Protein AF-A0A7S2X646-F1 (afdb_monomer_lite)

pLDDT: mean 95.23, std 5.06, range [64.62, 98.75]

Foldseek 3Di:
DVVVVVQLVVLVVQLVVLVVVCVVVVQDLVSLLSNLVSLCSNPPVCQQPQDPPVRHGDPSLVVSLVSLVVNCVNPVPDPSSLVSNCVSQVPPPCNVVSVSD

Organism: NCBI:txid641309

Radius of gyration: 13.78 Å; chains: 1; bounding box: 36×35×33 Å

Sequence (101 aa):
EESAKQKMKLNQSYADAMRDTYKKHPENSDVGFWFAEALMNLRPWRLWEPDPETKKVSEDTNLIVRVLEEHLKLCPTHPGLCHMYIHAMELSPSPSKALAV

Structure (mmCIF, N/CA/C/O backbone):
data_AF-A0A7S2X646-F1
#
_entry.id   AF-A0A7S2X646-F1
#
loop_
_atom_site.group_PDB
_atom_site.id
_atom_site.type_symbol
_atom_site.label_atom_id
_atom_site.label_alt_id
_atom_site.label_comp_id
_atom_site.label_asym_id
_atom_site.label_entity_id
_atom_site.label_seq_id
_atom_site.pdbx_PDB_ins_code
_atom_site.Cartn_x
_atom_site.Cartn_y
_atom_site.Cartn_z
_atom_site.occupancy
_atom_site.B_iso_or_equiv
_atom_site.auth_seq_id
_atom_site.auth_comp_id
_atom_site.auth_asym_id
_atom_site.auth_atom_id
_atom_site.pdbx_PDB_model_num
ATOM 1 N N . GLU A 1 1 ? 6.009 15.514 -21.061 1.00 64.62 1 GLU A N 1
ATOM 2 C CA . GLU A 1 1 ? 7.002 15.357 -19.971 1.00 64.62 1 GLU A CA 1
ATOM 3 C C . GLU A 1 1 ? 6.624 16.121 -18.699 1.00 64.62 1 GLU A C 1
ATOM 5 O O . GLU A 1 1 ? 6.558 15.519 -17.635 1.00 64.62 1 GLU A O 1
ATOM 10 N N . GLU A 1 2 ? 6.300 17.413 -18.798 1.00 75.56 2 GLU A N 1
ATOM 11 C CA . GLU A 1 2 ? 5.927 18.269 -17.655 1.00 75.56 2 GLU A CA 1
ATOM 12 C C . GLU A 1 2 ? 4.655 17.809 -16.915 1.00 75.56 2 GLU A C 1
ATOM 14 O O . GLU A 1 2 ? 4.650 17.705 -15.690 1.00 75.56 2 GLU A O 1
ATOM 19 N N . SER A 1 3 ? 3.616 17.396 -17.651 1.00 87.19 3 SER A N 1
ATOM 20 C CA . SER A 1 3 ? 2.378 16.843 -17.072 1.00 87.19 3 SER A CA 1
ATOM 21 C C . SER A 1 3 ? 2.609 15.577 -16.226 1.00 87.19 3 SER A C 1
ATOM 23 O O . SER A 1 3 ? 2.000 15.422 -15.169 1.00 87.19 3 SER A O 1
ATOM 25 N N . ALA A 1 4 ? 3.535 14.698 -16.629 1.00 86.56 4 ALA A N 1
ATOM 26 C CA . ALA A 1 4 ? 3.845 13.477 -15.880 1.00 86.56 4 ALA A CA 1
ATOM 27 C C . ALA A 1 4 ? 4.582 13.785 -14.566 1.00 86.56 4 ALA A C 1
ATOM 29 O O . ALA A 1 4 ? 4.259 13.208 -13.528 1.00 86.56 4 ALA A O 1
ATOM 30 N N . LYS A 1 5 ? 5.522 14.742 -14.589 1.00 88.50 5 LYS A N 1
ATOM 31 C CA . LYS A 1 5 ? 6.206 15.233 -13.381 1.00 88.50 5 LYS A CA 1
ATOM 32 C C . LYS A 1 5 ? 5.220 15.895 -12.416 1.00 88.50 5 LYS A C 1
ATOM 34 O O . LYS A 1 5 ? 5.260 15.620 -11.219 1.00 88.50 5 LYS A O 1
ATOM 39 N N . GLN A 1 6 ? 4.291 16.698 -12.937 1.00 94.19 6 GLN A N 1
ATOM 40 C CA . GLN A 1 6 ? 3.234 17.307 -12.132 1.00 94.19 6 GLN A CA 1
ATOM 41 C C . GLN A 1 6 ? 2.317 16.249 -11.502 1.00 94.19 6 GLN A C 1
ATOM 43 O O . GLN A 1 6 ? 2.039 16.321 -10.307 1.00 94.19 6 GLN A O 1
ATOM 48 N N . LYS A 1 7 ? 1.894 15.235 -12.269 1.00 93.62 7 LYS A N 1
ATOM 49 C CA . LYS A 1 7 ? 1.085 14.122 -11.752 1.00 93.62 7 LYS A CA 1
ATOM 50 C C . LYS A 1 7 ? 1.808 13.372 -10.632 1.00 93.62 7 LYS A C 1
ATOM 52 O O . LYS A 1 7 ? 1.210 13.130 -9.593 1.00 93.62 7 LYS A O 1
ATOM 57 N N . MET A 1 8 ? 3.097 13.075 -10.801 1.00 94.25 8 MET A N 1
ATOM 58 C CA . MET A 1 8 ? 3.886 12.415 -9.757 1.00 94.25 8 MET A CA 1
ATOM 59 C C . MET A 1 8 ? 3.956 13.254 -8.473 1.00 94.25 8 MET A C 1
ATOM 61 O O . MET A 1 8 ? 3.780 12.724 -7.381 1.00 94.25 8 MET A O 1
ATOM 65 N N . LYS A 1 9 ? 4.137 14.576 -8.587 1.00 96.38 9 LYS A N 1
ATOM 66 C CA . LYS A 1 9 ? 4.146 15.478 -7.426 1.00 96.38 9 LYS A CA 1
ATOM 67 C C . LYS A 1 9 ? 2.805 15.489 -6.682 1.00 96.38 9 LYS A C 1
ATOM 69 O O . LYS A 1 9 ? 2.786 15.520 -5.451 1.00 96.38 9 LYS A O 1
ATOM 74 N N . LEU A 1 10 ? 1.694 15.462 -7.418 1.00 97.62 10 LEU A N 1
ATOM 75 C CA . LEU A 1 10 ? 0.353 15.365 -6.837 1.00 97.62 10 LEU A CA 1
ATOM 76 C C . LEU A 1 10 ? 0.140 14.014 -6.146 1.00 97.62 10 LEU A C 1
ATOM 78 O O . LEU A 1 10 ? -0.320 13.996 -5.009 1.00 97.62 10 LEU A O 1
ATOM 82 N N . ASN A 1 11 ? 0.545 12.910 -6.779 1.00 97.56 11 ASN A N 1
ATOM 83 C CA . ASN A 1 11 ? 0.465 11.573 -6.187 1.00 97.56 11 ASN A CA 1
ATOM 84 C C . ASN A 1 11 ? 1.298 11.476 -4.901 1.00 97.56 11 ASN A C 1
ATOM 86 O O . ASN A 1 11 ? 0.814 10.946 -3.907 1.00 97.56 11 ASN A O 1
ATOM 90 N N . GLN A 1 12 ? 2.504 12.054 -4.882 1.00 97.81 12 GLN A N 1
ATOM 91 C CA . GLN A 1 12 ? 3.331 12.119 -3.674 1.00 97.81 12 GLN A CA 1
ATOM 92 C C . GLN A 1 12 ? 2.632 12.895 -2.555 1.00 97.81 12 GLN A C 1
ATOM 94 O O . GLN A 1 12 ? 2.526 12.410 -1.434 1.00 97.81 12 GLN A O 1
ATOM 99 N N . SER A 1 13 ? 2.090 14.071 -2.883 1.00 98.38 13 SER A N 1
ATOM 100 C CA . SER A 1 13 ? 1.377 14.914 -1.914 1.00 98.38 13 SER A CA 1
ATOM 101 C C . SER A 1 13 ? 0.142 14.201 -1.348 1.00 98.38 13 SER A C 1
ATOM 103 O O . SER A 1 13 ? -0.155 14.317 -0.161 1.00 98.38 13 SER A O 1
ATOM 105 N N . TYR A 1 14 ? -0.562 13.436 -2.186 1.00 98.56 14 TYR A N 1
ATOM 106 C CA . TYR A 1 14 ? -1.698 12.618 -1.778 1.00 98.56 14 TYR A CA 1
ATOM 107 C C . TYR A 1 14 ? -1.278 11.459 -0.862 1.00 98.56 14 TYR A C 1
ATOM 109 O O . TYR A 1 14 ? -1.862 11.290 0.209 1.00 98.56 14 TYR A O 1
ATOM 117 N N . ALA A 1 15 ? -0.234 10.710 -1.227 1.00 98.38 15 ALA A N 1
ATOM 118 C CA . ALA A 1 15 ? 0.299 9.621 -0.411 1.00 98.38 15 ALA A CA 1
ATOM 119 C C . ALA A 1 15 ? 0.775 10.108 0.966 1.00 98.38 15 ALA A C 1
ATOM 121 O O . ALA A 1 15 ? 0.502 9.462 1.978 1.00 98.38 15 ALA A O 1
ATOM 122 N N . ASP A 1 16 ? 1.425 11.272 1.028 1.00 98.44 16 ASP A N 1
ATOM 123 C CA . ASP A 1 16 ? 1.875 11.868 2.286 1.00 98.44 16 ASP A CA 1
ATOM 124 C C . ASP A 1 16 ? 0.688 12.283 3.174 1.00 98.44 16 ASP A C 1
ATOM 126 O O . ASP A 1 16 ? 0.655 11.943 4.359 1.00 98.44 16 ASP A O 1
ATOM 130 N N . ALA A 1 17 ? -0.338 12.924 2.600 1.00 98.69 17 ALA A N 1
ATOM 131 C CA . ALA A 1 17 ? -1.558 13.281 3.328 1.00 98.69 17 ALA A CA 1
ATOM 132 C C . ALA A 1 17 ? -2.321 12.046 3.842 1.00 98.69 17 ALA A C 1
ATOM 134 O O . ALA A 1 17 ? -2.813 12.029 4.979 1.00 98.69 17 ALA A O 1
ATOM 135 N N . MET A 1 18 ? -2.394 10.984 3.035 1.00 98.62 18 MET A N 1
ATOM 136 C CA . MET A 1 18 ? -3.012 9.727 3.449 1.00 98.62 18 MET A CA 1
ATOM 137 C C . MET A 1 18 ? -2.197 9.003 4.513 1.00 98.62 18 MET A C 1
ATOM 139 O O . MET A 1 18 ? -2.792 8.431 5.423 1.00 98.62 18 MET A O 1
ATOM 143 N N . ARG A 1 19 ? -0.862 9.087 4.482 1.00 98.50 19 ARG A N 1
ATOM 144 C CA . ARG A 1 19 ? -0.001 8.534 5.536 1.00 98.50 19 ARG A CA 1
ATOM 145 C C . ARG A 1 19 ? -0.310 9.164 6.891 1.00 98.50 19 ARG A C 1
ATOM 147 O O . ARG A 1 19 ? -0.393 8.459 7.895 1.00 98.50 19 ARG A O 1
ATOM 154 N N . ASP A 1 20 ? -0.505 10.477 6.937 1.00 98.56 20 ASP A N 1
ATOM 155 C CA . ASP A 1 20 ? -0.843 11.167 8.183 1.00 98.56 20 ASP A CA 1
ATOM 156 C C . ASP A 1 20 ? -2.280 10.900 8.639 1.00 98.56 20 ASP A C 1
ATOM 158 O O . ASP A 1 20 ? -2.538 10.807 9.841 1.00 98.56 20 ASP A O 1
ATOM 162 N N . THR A 1 21 ? -3.208 10.719 7.700 1.00 98.62 21 THR A N 1
ATOM 163 C CA . THR A 1 21 ? -4.584 10.295 8.003 1.00 98.62 21 THR A CA 1
ATOM 164 C C . THR A 1 21 ? -4.612 8.870 8.562 1.00 98.62 21 THR A C 1
ATOM 166 O O . THR A 1 21 ? -5.255 8.625 9.581 1.00 98.62 21 THR A O 1
ATOM 169 N N . TYR A 1 22 ? -3.841 7.954 7.972 1.00 98.56 22 TYR A N 1
ATOM 170 C CA . TYR A 1 22 ? -3.702 6.572 8.427 1.00 98.56 22 TYR A CA 1
ATOM 171 C C . TYR A 1 22 ? -3.170 6.487 9.859 1.00 98.56 22 TYR A C 1
ATOM 173 O O . TYR A 1 22 ? -3.746 5.794 10.691 1.00 98.56 22 TYR A O 1
ATOM 181 N N . LYS A 1 23 ? -2.138 7.273 10.196 1.00 98.38 23 LYS A N 1
ATOM 182 C CA . LYS A 1 23 ? -1.607 7.345 11.571 1.00 98.38 23 LYS A CA 1
ATOM 183 C C . LYS A 1 23 ? -2.653 7.782 12.603 1.00 98.38 23 LYS A C 1
ATOM 185 O O . LYS A 1 23 ? -2.562 7.374 13.756 1.00 98.38 23 LYS A O 1
ATOM 190 N N . LYS A 1 24 ? -3.612 8.630 12.217 1.00 98.56 24 LYS A N 1
ATOM 191 C CA . LYS A 1 24 ? -4.685 9.117 13.106 1.00 98.56 24 LYS A CA 1
ATOM 192 C C . LYS A 1 24 ? -5.836 8.120 13.242 1.00 98.56 24 LYS A C 1
ATOM 194 O O . LYS A 1 24 ? -6.543 8.155 14.244 1.00 98.56 24 LYS A O 1
ATOM 199 N N . HIS A 1 25 ? -6.019 7.248 12.252 1.00 98.12 25 HIS A N 1
ATOM 200 C CA . HIS A 1 25 ? -7.125 6.292 12.180 1.00 98.12 25 HIS A CA 1
ATOM 201 C C . HIS A 1 25 ? -6.635 4.884 11.783 1.00 98.12 25 HIS A C 1
ATOM 203 O O . HIS A 1 25 ? -7.109 4.339 10.786 1.00 98.1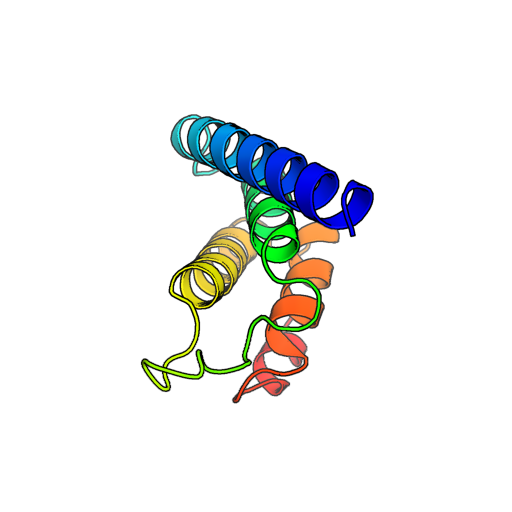2 25 HIS A O 1
ATOM 209 N N . PRO A 1 26 ? -5.698 4.278 12.538 1.00 97.12 26 PRO A N 1
ATOM 210 C CA . PRO A 1 26 ? -4.998 3.064 12.107 1.00 97.12 26 PRO A CA 1
ATOM 211 C C . PRO A 1 26 ? -5.897 1.825 12.000 1.00 97.12 26 PRO A C 1
ATOM 213 O O . PRO A 1 26 ? -5.572 0.907 11.258 1.00 97.12 26 PRO A O 1
ATOM 216 N N . GLU A 1 27 ? -7.028 1.800 12.708 1.00 97.06 27 GLU A N 1
ATOM 217 C CA . GLU A 1 27 ? -7.984 0.680 12.719 1.00 97.06 27 GLU A CA 1
ATOM 218 C C . GLU A 1 27 ? -9.184 0.899 11.780 1.00 97.06 27 GLU A C 1
ATOM 220 O O . GLU A 1 27 ? -10.072 0.056 11.697 1.00 97.06 27 GLU A O 1
ATOM 225 N N . ASN A 1 28 ? -9.240 2.029 11.064 1.00 98.44 28 ASN A N 1
ATOM 226 C CA . ASN A 1 28 ? -10.316 2.295 10.114 1.00 98.44 28 ASN A CA 1
ATOM 227 C C . ASN A 1 28 ? -9.975 1.692 8.740 1.00 98.44 28 ASN A C 1
ATOM 229 O O . ASN A 1 28 ? -9.086 2.183 8.042 1.00 98.44 28 ASN A O 1
ATOM 233 N N . SER A 1 29 ? -10.716 0.658 8.341 1.00 98.50 29 SER A N 1
ATOM 234 C CA . SER A 1 29 ? -10.508 -0.062 7.079 1.00 98.50 29 SER A CA 1
ATOM 235 C C . SER A 1 29 ? -10.707 0.774 5.816 1.00 98.50 29 SER A C 1
ATOM 237 O O . SER A 1 29 ? -9.961 0.573 4.857 1.00 98.50 29 SER A O 1
ATOM 239 N N . ASP A 1 30 ? -11.607 1.760 5.818 1.00 98.50 30 ASP A N 1
ATOM 240 C CA . ASP A 1 30 ? -11.738 2.694 4.693 1.00 98.50 30 ASP A CA 1
ATOM 241 C C . ASP A 1 30 ? -10.476 3.560 4.557 1.00 98.50 30 ASP A C 1
ATOM 243 O O . ASP A 1 30 ? -9.984 3.810 3.456 1.00 98.50 30 ASP A O 1
ATOM 247 N N . VAL A 1 31 ? -9.903 4.000 5.683 1.00 98.62 31 VAL A N 1
ATOM 248 C CA . VAL A 1 31 ? -8.654 4.779 5.684 1.00 98.62 31 VAL A CA 1
ATOM 249 C C . VAL A 1 31 ? -7.473 3.913 5.242 1.00 98.62 31 VAL A C 1
ATOM 251 O O . VAL A 1 31 ? -6.637 4.384 4.469 1.00 98.62 31 VAL A O 1
ATOM 254 N N . GLY A 1 32 ? -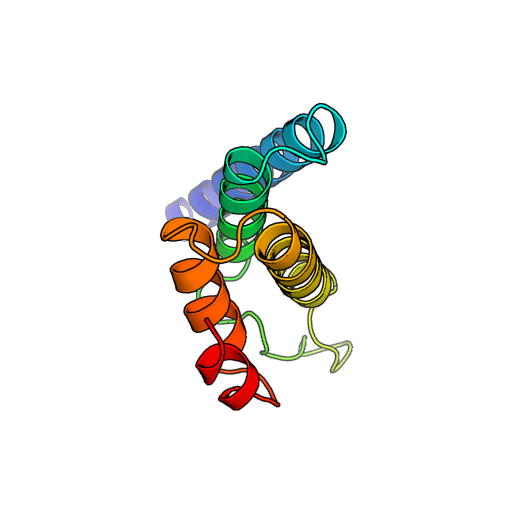7.417 2.651 5.678 1.00 98.62 32 GLY A N 1
ATOM 255 C CA . GLY A 1 32 ? -6.435 1.672 5.204 1.00 98.62 32 GLY A CA 1
ATOM 256 C C . GLY A 1 32 ? -6.506 1.459 3.690 1.00 98.62 32 GLY A C 1
ATOM 257 O O . GLY A 1 32 ? -5.471 1.481 3.023 1.00 98.62 32 GLY A O 1
ATOM 258 N N . PHE A 1 33 ? -7.718 1.355 3.135 1.00 98.62 33 PHE A N 1
ATOM 259 C CA . PHE A 1 33 ? -7.950 1.274 1.691 1.00 98.62 33 PHE A CA 1
ATOM 260 C C . PHE A 1 33 ? -7.384 2.492 0.947 1.00 98.62 33 PHE A C 1
ATOM 262 O O . PHE A 1 33 ? -6.548 2.327 0.056 1.00 98.62 33 PHE A O 1
ATOM 269 N N . TRP A 1 34 ? -7.783 3.709 1.332 1.00 98.62 34 TRP A N 1
ATOM 270 C CA . TRP A 1 34 ? -7.320 4.929 0.660 1.00 98.62 34 TRP A CA 1
ATOM 271 C C . TRP A 1 34 ? -5.813 5.138 0.801 1.00 98.62 34 TRP A C 1
ATOM 273 O O . TRP A 1 34 ? -5.173 5.670 -0.102 1.00 98.62 34 TRP A O 1
ATOM 283 N N . PHE A 1 35 ? -5.222 4.715 1.919 1.00 98.75 35 PHE A N 1
ATOM 284 C CA . PHE A 1 35 ? -3.779 4.803 2.098 1.00 98.75 35 PHE A CA 1
ATOM 285 C C . PHE A 1 35 ? -3.024 3.839 1.178 1.00 98.75 35 PHE A C 1
ATOM 287 O O . PHE A 1 35 ? -2.057 4.251 0.536 1.00 98.75 35 PHE A O 1
ATOM 294 N N . ALA A 1 36 ? -3.480 2.589 1.063 1.00 98.38 36 ALA A N 1
ATOM 295 C CA . ALA A 1 36 ? -2.895 1.625 0.135 1.00 98.38 36 ALA A CA 1
ATOM 296 C C . ALA A 1 36 ? -3.000 2.104 -1.325 1.00 98.38 36 ALA A C 1
ATOM 298 O O . ALA A 1 36 ? -2.000 2.091 -2.041 1.00 98.38 36 ALA A O 1
ATOM 299 N N . GLU A 1 37 ? -4.170 2.597 -1.745 1.00 98.06 37 GLU A N 1
ATOM 300 C CA . GLU A 1 37 ? -4.394 3.135 -3.096 1.00 98.06 37 GLU A CA 1
ATOM 301 C C . GLU A 1 37 ? -3.470 4.332 -3.394 1.00 98.06 37 GLU A C 1
ATOM 303 O O . GLU A 1 37 ? -2.802 4.370 -4.434 1.00 98.06 37 GLU A O 1
ATOM 308 N N . ALA A 1 38 ? -3.323 5.254 -2.436 1.00 98.31 38 ALA A N 1
ATOM 309 C CA . ALA A 1 38 ? -2.450 6.413 -2.579 1.00 98.31 38 ALA A CA 1
ATOM 310 C C . ALA A 1 38 ? -0.975 6.022 -2.774 1.00 98.31 38 ALA A C 1
ATOM 312 O O . ALA A 1 38 ? -0.279 6.619 -3.598 1.00 98.31 38 ALA A O 1
ATOM 313 N N . LEU A 1 39 ? -0.498 4.997 -2.058 1.00 98.12 39 LEU A N 1
ATOM 314 C CA . LEU A 1 39 ? 0.851 4.458 -2.247 1.00 98.12 39 LEU A CA 1
ATOM 315 C C . LEU A 1 39 ? 1.003 3.771 -3.613 1.00 98.12 39 LEU A C 1
ATOM 317 O O . LEU A 1 39 ? 2.026 3.943 -4.278 1.00 98.12 39 LEU A O 1
ATOM 321 N N . MET A 1 40 ? -0.010 3.028 -4.074 1.00 97.25 40 MET A N 1
ATOM 322 C CA . MET A 1 40 ? 0.026 2.364 -5.384 1.00 97.25 40 MET A CA 1
ATOM 323 C C . MET A 1 40 ? 0.162 3.372 -6.535 1.00 97.25 40 MET A C 1
ATOM 325 O O . MET A 1 40 ? 0.880 3.118 -7.508 1.00 97.25 40 MET A O 1
ATOM 329 N N . ASN A 1 41 ? -0.437 4.556 -6.392 1.00 96.62 41 ASN A N 1
ATOM 330 C CA . ASN A 1 41 ? -0.327 5.655 -7.353 1.00 96.62 41 ASN A CA 1
ATOM 331 C C . ASN A 1 41 ? 1.096 6.218 -7.527 1.00 96.62 41 ASN A C 1
ATOM 333 O O . ASN A 1 41 ? 1.362 6.890 -8.530 1.00 96.62 41 ASN A O 1
ATOM 337 N N . LEU A 1 42 ? 2.028 5.946 -6.607 1.00 95.19 42 LEU A N 1
ATOM 338 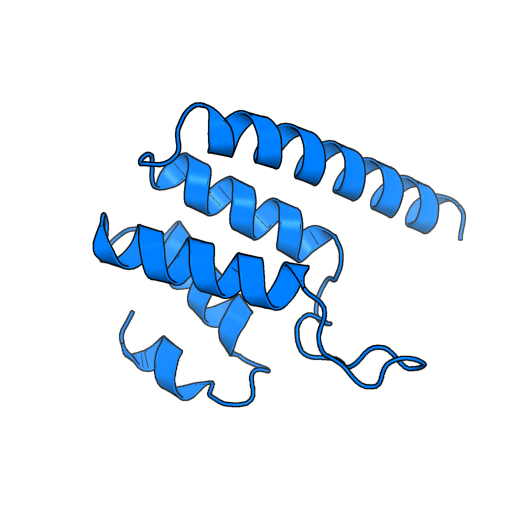C CA . LEU A 1 42 ? 3.438 6.333 -6.755 1.00 95.19 42 LEU A CA 1
ATOM 339 C C . LEU A 1 42 ? 4.173 5.451 -7.772 1.00 95.19 42 LEU A C 1
ATOM 341 O O . LEU A 1 42 ? 5.136 5.886 -8.406 1.00 95.19 42 LEU A O 1
ATOM 345 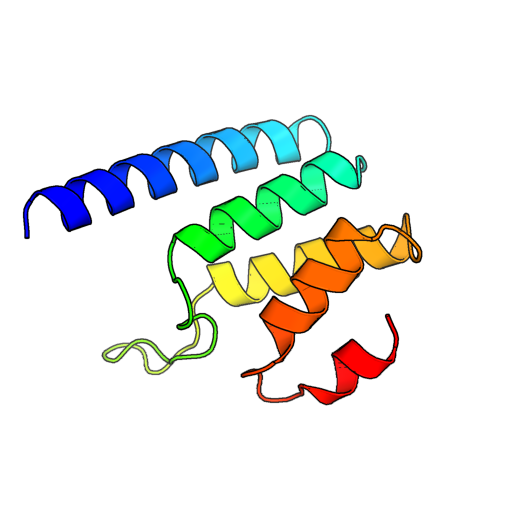N N . ARG A 1 43 ? 3.715 4.209 -7.960 1.00 91.44 43 ARG A N 1
ATOM 346 C CA . ARG A 1 43 ? 4.336 3.217 -8.850 1.00 91.44 43 ARG A CA 1
ATOM 347 C C . ARG A 1 43 ? 3.278 2.463 -9.667 1.00 91.44 43 ARG A C 1
ATOM 349 O O . ARG A 1 43 ? 3.192 1.237 -9.565 1.00 91.44 43 ARG A O 1
ATOM 356 N N . PRO A 1 44 ? 2.501 3.165 -10.513 1.00 90.94 44 PRO A N 1
ATOM 357 C CA . PRO A 1 44 ? 1.412 2.548 -11.264 1.00 90.94 44 PRO A CA 1
ATOM 358 C C . PRO A 1 44 ? 1.945 1.398 -12.125 1.00 90.94 44 PRO A C 1
ATOM 360 O O . PRO A 1 44 ? 2.895 1.599 -12.883 1.00 90.94 44 PRO A O 1
ATOM 363 N N . TRP A 1 45 ? 1.344 0.210 -11.979 1.00 89.44 45 TRP A N 1
ATOM 364 C CA . TRP A 1 45 ? 1.687 -1.044 -12.679 1.00 89.44 45 TRP A CA 1
ATOM 365 C C . TRP A 1 45 ? 3.090 -1.609 -12.418 1.00 89.44 45 TRP A C 1
ATOM 367 O O . TRP A 1 45 ? 3.470 -2.608 -13.018 1.00 89.44 45 TRP A O 1
ATOM 377 N N . ARG A 1 46 ? 3.868 -0.997 -11.517 1.00 92.81 46 ARG A N 1
ATOM 378 C CA . ARG A 1 46 ? 5.287 -1.327 -11.289 1.00 92.81 46 ARG A CA 1
ATOM 379 C C . ARG A 1 46 ? 5.599 -1.596 -9.823 1.00 92.81 46 ARG A C 1
ATOM 381 O O . ARG A 1 46 ? 6.690 -1.267 -9.350 1.00 92.81 46 ARG A O 1
ATOM 388 N N . LEU A 1 47 ? 4.635 -2.149 -9.085 1.00 94.62 47 LEU A N 1
ATOM 389 C CA . LEU A 1 47 ? 4.788 -2.455 -7.661 1.00 94.62 47 LEU A CA 1
ATOM 390 C C . LEU A 1 47 ? 5.930 -3.456 -7.442 1.00 94.62 47 LEU A C 1
ATOM 392 O O . LEU A 1 47 ? 6.872 -3.172 -6.715 1.00 94.62 47 LEU A O 1
ATOM 396 N N . TRP A 1 48 ? 5.911 -4.580 -8.154 1.00 95.81 48 TRP A N 1
ATOM 397 C CA . TRP A 1 48 ? 6.904 -5.647 -7.982 1.00 95.81 48 TRP A CA 1
ATOM 398 C C . TRP A 1 48 ? 8.136 -5.524 -8.876 1.00 95.81 48 TRP A C 1
ATOM 400 O O . TRP A 1 48 ? 9.023 -6.371 -8.802 1.00 95.81 48 TRP A O 1
ATOM 410 N N . GLU A 1 49 ? 8.227 -4.477 -9.699 1.00 94.44 49 GLU A N 1
ATOM 411 C CA . GLU A 1 49 ? 9.433 -4.233 -10.488 1.00 94.44 49 GLU A CA 1
ATOM 412 C C . GLU A 1 49 ? 10.604 -3.865 -9.562 1.00 94.44 49 GLU A C 1
ATOM 414 O O . GLU A 1 49 ? 10.511 -2.882 -8.813 1.00 94.44 49 GLU A O 1
ATOM 419 N N . PRO A 1 50 ? 11.720 -4.613 -9.592 1.00 90.62 50 PRO A N 1
ATOM 420 C CA . PRO A 1 50 ? 12.891 -4.255 -8.814 1.00 90.62 50 PRO A CA 1
ATOM 421 C C . PRO A 1 50 ? 13.453 -2.919 -9.280 1.00 90.62 50 PRO A C 1
ATOM 423 O O . PRO A 1 50 ? 13.518 -2.630 -10.476 1.00 90.62 50 PRO A O 1
ATOM 426 N N . ASP A 1 51 ? 13.909 -2.119 -8.329 1.00 87.19 51 ASP A N 1
ATOM 427 C CA . ASP A 1 51 ? 14.667 -0.926 -8.647 1.00 87.19 51 ASP A CA 1
ATOM 428 C C . ASP A 1 51 ? 15.962 -1.306 -9.410 1.00 87.19 51 ASP A C 1
ATOM 430 O O . ASP A 1 51 ? 16.653 -2.261 -9.022 1.00 87.19 51 ASP A O 1
ATOM 434 N N . PRO A 1 52 ? 16.300 -0.610 -10.514 1.00 85.56 52 PRO A N 1
ATOM 435 C CA . PRO A 1 52 ? 17.435 -0.979 -11.353 1.00 85.56 52 PRO A CA 1
ATOM 436 C C . PRO A 1 52 ? 18.783 -0.959 -10.631 1.00 85.56 52 PRO A C 1
ATOM 438 O O . PRO A 1 52 ? 19.662 -1.738 -11.011 1.00 85.56 52 PRO A O 1
ATOM 441 N N . GLU A 1 53 ? 18.947 -0.105 -9.621 1.00 88.00 53 GLU A N 1
ATOM 442 C CA . GLU A 1 53 ? 20.200 0.083 -8.891 1.00 88.00 53 GLU A CA 1
ATOM 443 C C . GLU A 1 53 ? 20.304 -0.903 -7.730 1.00 88.00 53 GLU A C 1
ATOM 445 O O . GLU A 1 53 ? 21.274 -1.652 -7.617 1.00 88.00 53 GLU A O 1
ATOM 450 N N . TH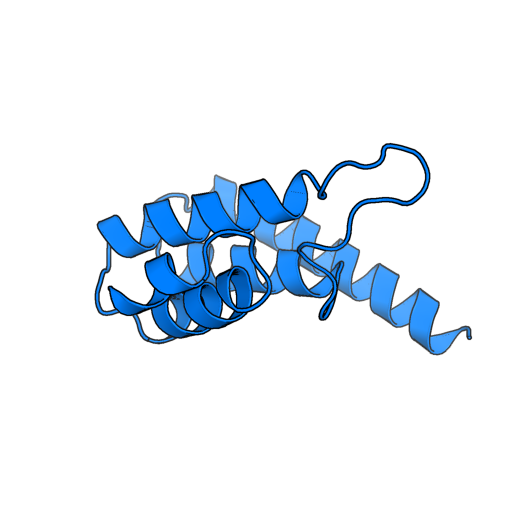R A 1 54 ? 19.275 -0.952 -6.887 1.00 90.25 54 THR A N 1
ATOM 451 C CA . THR A 1 54 ? 19.285 -1.763 -5.663 1.00 90.25 54 THR A CA 1
ATOM 452 C C . THR A 1 54 ? 18.916 -3.224 -5.906 1.00 90.25 54 THR A C 1
ATOM 454 O O . THR A 1 54 ? 19.162 -4.062 -5.038 1.00 90.25 54 THR A O 1
ATOM 457 N N . LYS A 1 55 ? 18.313 -3.539 -7.064 1.00 90.44 55 LYS A N 1
ATOM 458 C CA . LYS A 1 55 ? 17.730 -4.849 -7.407 1.00 90.44 55 LYS A CA 1
ATOM 459 C C . LYS A 1 55 ? 16.672 -5.335 -6.408 1.00 90.44 55 LYS A C 1
ATOM 461 O O . LYS A 1 55 ? 16.373 -6.526 -6.359 1.00 90.44 55 LYS A O 1
ATOM 466 N N . LYS A 1 56 ? 16.093 -4.425 -5.617 1.00 90.00 56 LYS A N 1
ATOM 467 C CA . LYS A 1 56 ? 15.073 -4.715 -4.602 1.00 90.00 56 LYS A CA 1
ATOM 468 C C . LYS A 1 56 ? 13.727 -4.121 -5.000 1.00 90.00 56 LYS A C 1
ATOM 470 O O . LYS A 1 56 ? 13.659 -3.086 -5.657 1.00 90.00 56 LYS A O 1
ATOM 475 N N . VAL A 1 57 ? 12.653 -4.781 -4.577 1.00 92.00 57 VAL A N 1
ATOM 476 C CA . VAL A 1 57 ? 11.292 -4.232 -4.648 1.00 92.00 57 VAL A CA 1
ATOM 477 C C . VAL A 1 57 ? 11.184 -3.038 -3.694 1.00 92.00 57 VAL A C 1
ATOM 479 O O . VAL A 1 57 ? 11.850 -3.013 -2.658 1.00 92.00 57 VAL A O 1
ATOM 482 N N . SER A 1 58 ? 10.358 -2.049 -4.045 1.00 90.94 58 SER A N 1
ATOM 483 C CA . SER A 1 58 ? 10.141 -0.859 -3.217 1.00 90.94 58 SER A CA 1
ATOM 484 C C . SER A 1 58 ? 9.663 -1.210 -1.808 1.00 90.94 58 SER A C 1
ATOM 486 O O . SER A 1 58 ? 8.828 -2.098 -1.623 1.00 90.94 58 SER A O 1
ATOM 488 N N . GLU A 1 59 ? 10.127 -0.453 -0.813 1.00 91.94 59 GLU A N 1
ATOM 489 C CA . GLU A 1 59 ? 9.577 -0.522 0.543 1.00 91.94 59 GLU A CA 1
ATOM 490 C C . GLU A 1 59 ? 8.083 -0.173 0.571 1.00 91.94 59 GLU A C 1
ATOM 492 O O . GLU A 1 59 ? 7.331 -0.815 1.306 1.00 91.94 59 GLU A O 1
ATOM 497 N N . ASP A 1 60 ? 7.630 0.742 -0.295 1.00 93.94 60 ASP A N 1
ATOM 498 C CA . ASP A 1 60 ? 6.213 1.099 -0.412 1.00 93.94 60 ASP A CA 1
ATOM 499 C C . ASP A 1 60 ? 5.363 -0.098 -0.851 1.00 93.94 60 ASP A C 1
ATOM 501 O O . ASP A 1 60 ? 4.258 -0.280 -0.352 1.00 93.94 60 ASP A O 1
ATOM 505 N N . THR A 1 61 ? 5.874 -0.972 -1.721 1.00 95.75 61 THR A N 1
ATOM 506 C CA . THR A 1 61 ? 5.154 -2.187 -2.141 1.00 95.75 61 THR A CA 1
ATOM 507 C C . THR A 1 61 ? 4.960 -3.153 -0.982 1.00 95.75 61 THR A C 1
ATOM 509 O O . THR A 1 61 ? 3.861 -3.669 -0.786 1.00 95.75 61 THR A O 1
ATOM 512 N N . ASN A 1 62 ? 5.995 -3.354 -0.165 1.00 95.19 62 ASN A N 1
ATOM 513 C CA . ASN A 1 62 ? 5.875 -4.175 1.039 1.00 95.19 62 ASN A CA 1
ATOM 514 C C . ASN A 1 62 ? 4.914 -3.545 2.061 1.00 95.19 62 ASN A C 1
ATOM 516 O O . ASN A 1 62 ? 4.191 -4.265 2.751 1.00 95.19 62 ASN A O 1
ATOM 520 N N . LEU A 1 63 ? 4.891 -2.213 2.155 1.00 97.31 63 LEU A N 1
ATOM 521 C CA . LEU A 1 63 ? 3.962 -1.481 3.011 1.00 97.31 63 LEU A CA 1
ATOM 522 C C . LEU A 1 63 ? 2.510 -1.612 2.527 1.00 97.31 63 LEU A C 1
ATOM 524 O O . LEU A 1 63 ? 1.644 -1.898 3.347 1.00 97.31 63 LEU A O 1
ATOM 528 N N . ILE A 1 64 ? 2.251 -1.475 1.222 1.00 98.31 64 ILE A N 1
ATOM 529 C CA . ILE A 1 64 ? 0.922 -1.662 0.613 1.00 98.31 64 ILE A CA 1
ATOM 530 C C . ILE A 1 64 ? 0.364 -3.037 0.981 1.00 98.31 64 ILE A C 1
ATOM 532 O O . ILE A 1 64 ? -0.728 -3.128 1.538 1.00 98.31 64 ILE A O 1
ATOM 536 N N . VAL A 1 65 ? 1.131 -4.102 0.722 1.00 97.88 65 VAL A N 1
ATOM 537 C CA . VAL A 1 65 ? 0.702 -5.479 1.018 1.00 97.88 65 VAL A CA 1
ATOM 538 C C . VAL A 1 65 ? 0.402 -5.643 2.503 1.00 97.88 65 VAL A C 1
ATOM 540 O O . VAL A 1 65 ? -0.629 -6.206 2.855 1.00 97.88 65 VAL A O 1
ATOM 543 N N . ARG A 1 66 ? 1.259 -5.104 3.378 1.00 98.12 66 ARG A N 1
ATOM 544 C CA . ARG A 1 66 ? 1.054 -5.173 4.827 1.00 98.12 66 ARG A CA 1
ATOM 545 C C . ARG A 1 66 ? -0.234 -4.477 5.263 1.00 98.12 66 ARG A C 1
ATOM 547 O O . ARG A 1 66 ? -1.010 -5.087 5.986 1.00 98.12 66 ARG A O 1
ATOM 554 N N . VAL A 1 67 ? -0.465 -3.239 4.821 1.00 98.50 67 VAL A N 1
ATOM 555 C CA . VAL A 1 67 ? -1.681 -2.478 5.157 1.00 98.50 67 VAL A CA 1
ATOM 556 C C . VAL A 1 67 ? -2.921 -3.245 4.702 1.00 98.50 67 VAL A C 1
ATOM 558 O O . VAL A 1 67 ? -3.859 -3.416 5.476 1.00 98.50 67 VAL A O 1
ATOM 561 N N . LEU A 1 68 ? -2.915 -3.774 3.478 1.00 98.50 68 LEU A N 1
ATOM 562 C CA . LEU A 1 68 ? -4.040 -4.547 2.955 1.00 98.50 68 LEU A CA 1
ATOM 563 C C . LEU A 1 68 ? -4.270 -5.838 3.757 1.00 98.50 68 LEU A C 1
ATOM 565 O O . LEU A 1 68 ? -5.397 -6.101 4.163 1.00 98.50 68 LEU A O 1
ATOM 569 N N . GLU A 1 69 ? -3.221 -6.614 4.046 1.00 98.12 69 GLU A N 1
ATOM 570 C CA . GLU A 1 69 ? -3.325 -7.850 4.838 1.00 98.12 69 GLU A CA 1
ATOM 571 C C . GLU A 1 69 ? -3.753 -7.590 6.295 1.00 98.12 69 GLU A C 1
ATOM 573 O O . GLU A 1 69 ? -4.443 -8.418 6.891 1.00 98.12 69 GLU A O 1
ATOM 578 N N . GLU A 1 70 ? -3.348 -6.470 6.896 1.00 98.19 70 GLU A N 1
ATOM 579 C CA . GLU A 1 70 ? -3.783 -6.059 8.236 1.00 98.19 70 GLU A CA 1
ATOM 580 C C . GLU A 1 70 ? -5.271 -5.697 8.246 1.00 98.19 70 GLU A C 1
ATOM 582 O O . GLU A 1 70 ? -6.024 -6.203 9.079 1.00 98.19 70 GLU A O 1
ATOM 587 N N . HIS A 1 71 ? -5.723 -4.890 7.288 1.00 98.56 71 HIS A N 1
ATOM 588 C CA . HIS A 1 71 ? -7.110 -4.428 7.246 1.00 98.56 71 HIS A CA 1
ATOM 589 C C . HIS A 1 71 ? -8.095 -5.486 6.755 1.00 98.56 71 HIS A C 1
ATOM 591 O O . HIS A 1 71 ? -9.223 -5.524 7.239 1.00 98.56 71 HIS A O 1
ATOM 597 N N . LEU A 1 72 ? -7.675 -6.414 5.893 1.00 98.38 72 LEU A N 1
ATOM 598 C CA . LEU A 1 72 ? -8.482 -7.584 5.530 1.00 98.38 72 LEU A CA 1
ATOM 599 C C . LEU A 1 72 ? -8.725 -8.528 6.717 1.00 98.38 72 LEU A C 1
ATOM 601 O O . LEU A 1 72 ? -9.705 -9.263 6.711 1.00 98.38 72 LEU A O 1
ATOM 605 N N . LYS A 1 73 ? -7.890 -8.502 7.766 1.00 97.56 73 LYS A N 1
ATOM 606 C CA . LYS A 1 73 ? -8.191 -9.228 9.016 1.00 97.56 73 LYS A CA 1
ATOM 607 C C . LYS A 1 73 ? -9.280 -8.536 9.833 1.00 97.56 73 LYS A C 1
ATOM 609 O O . LYS A 1 73 ? -10.025 -9.218 10.530 1.00 97.56 73 LYS A O 1
ATOM 614 N N . LEU A 1 74 ? -9.358 -7.205 9.765 1.00 97.31 74 LEU A N 1
ATOM 615 C CA . LEU A 1 74 ? -10.351 -6.404 10.485 1.00 97.31 74 LEU A CA 1
ATOM 616 C C . LEU A 1 74 ? -11.708 -6.412 9.772 1.00 97.31 74 LEU A C 1
ATOM 618 O O . LEU A 1 74 ? -12.741 -6.580 10.416 1.00 97.31 74 LEU A O 1
ATOM 622 N N . CYS A 1 75 ? -11.706 -6.265 8.446 1.00 97.62 75 CYS A N 1
ATOM 623 C CA . CYS A 1 75 ? -12.907 -6.239 7.616 1.00 97.62 75 CYS A CA 1
ATOM 624 C C . CYS A 1 75 ? -12.723 -7.115 6.357 1.00 97.62 75 CYS A C 1
ATOM 626 O O . CYS A 1 75 ? -12.469 -6.592 5.268 1.00 97.62 75 CYS A O 1
ATOM 628 N N . PRO A 1 76 ? -12.860 -8.452 6.481 1.00 97.19 76 PRO A N 1
ATOM 629 C CA . PRO A 1 76 ? -12.561 -9.397 5.398 1.00 97.19 76 PRO A CA 1
ATO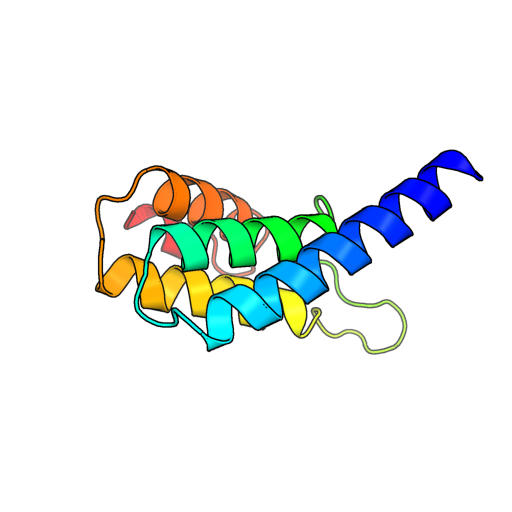M 630 C C . PRO A 1 76 ? -13.445 -9.260 4.157 1.00 97.19 76 PRO A C 1
ATOM 632 O O . PRO A 1 76 ? -13.077 -9.728 3.089 1.00 97.19 76 PRO A O 1
ATOM 635 N N . THR A 1 77 ? -14.623 -8.649 4.290 1.00 96.81 77 THR A N 1
ATOM 636 C CA . THR A 1 77 ? -15.608 -8.496 3.208 1.00 96.81 77 THR A CA 1
ATOM 637 C C . THR A 1 77 ? -15.615 -7.095 2.600 1.00 96.81 77 THR A C 1
ATOM 639 O O . THR A 1 77 ? -16.520 -6.757 1.835 1.00 96.81 77 THR A O 1
ATOM 642 N N . HIS A 1 78 ? -14.635 -6.252 2.938 1.00 98.19 78 HIS A N 1
ATOM 643 C CA . HIS A 1 78 ? -14.560 -4.892 2.424 1.00 98.19 78 HIS A CA 1
ATOM 644 C C . HIS A 1 78 ? -14.191 -4.893 0.927 1.00 98.19 78 HIS A C 1
ATOM 646 O O . HIS A 1 78 ? -13.039 -5.168 0.577 1.00 98.19 78 HIS A O 1
ATOM 652 N N . PRO A 1 79 ? -15.089 -4.464 0.019 1.00 97.88 79 PRO A N 1
ATOM 653 C CA . PRO A 1 79 ? -14.889 -4.631 -1.422 1.00 97.88 79 PRO A CA 1
ATOM 654 C C . PRO A 1 79 ? -13.662 -3.877 -1.951 1.00 97.88 79 PRO A C 1
ATOM 656 O O . PRO A 1 79 ? -12.921 -4.406 -2.775 1.00 97.88 79 PRO A O 1
ATOM 659 N N . GLY A 1 80 ? -13.406 -2.665 -1.444 1.00 97.94 80 GLY A N 1
ATOM 660 C CA . GLY A 1 80 ? -12.222 -1.884 -1.817 1.00 97.94 80 GLY A CA 1
ATOM 661 C C . GLY A 1 80 ? -10.895 -2.554 -1.436 1.00 97.94 80 GLY A C 1
ATOM 662 O O . GLY A 1 80 ? -9.974 -2.575 -2.246 1.00 97.94 80 GLY A O 1
ATOM 663 N N . LEU A 1 81 ? -10.799 -3.149 -0.241 1.00 98.56 81 LEU A N 1
ATOM 664 C CA . LEU A 1 81 ? -9.595 -3.840 0.220 1.00 98.56 81 LEU A CA 1
ATOM 665 C C . LEU A 1 81 ? -9.362 -5.131 -0.563 1.00 98.56 81 LEU A C 1
ATOM 667 O O . LEU A 1 81 ? -8.240 -5.348 -1.014 1.00 98.56 81 LEU A O 1
ATOM 671 N N . CYS A 1 82 ? -10.406 -5.939 -0.793 1.00 98.31 82 CYS A N 1
ATOM 672 C CA . CYS A 1 82 ? -10.304 -7.138 -1.632 1.00 98.31 82 CYS A CA 1
ATOM 673 C C . CYS A 1 82 ? -9.800 -6.778 -3.036 1.00 98.31 82 CYS A C 1
ATOM 675 O O . CYS A 1 82 ? -8.834 -7.359 -3.528 1.00 98.31 82 CYS A O 1
ATOM 677 N N . HIS A 1 83 ? -10.403 -5.758 -3.653 1.00 98.00 83 HIS A N 1
ATOM 678 C CA . HIS A 1 83 ? -10.011 -5.279 -4.976 1.00 98.00 83 HIS A CA 1
ATOM 679 C C . HIS A 1 83 ? -8.550 -4.800 -5.002 1.00 98.00 83 HIS A C 1
ATOM 681 O O . HIS A 1 83 ? -7.779 -5.214 -5.869 1.00 98.00 83 HIS A O 1
ATOM 687 N N . MET A 1 84 ? -8.141 -3.950 -4.053 1.00 98.00 84 MET A N 1
ATOM 688 C CA . MET A 1 84 ? -6.759 -3.458 -3.995 1.00 98.00 84 MET A CA 1
ATOM 689 C C . MET A 1 84 ? -5.758 -4.578 -3.725 1.00 98.00 84 MET A C 1
ATOM 691 O O . MET A 1 84 ? -4.662 -4.546 -4.277 1.00 98.00 84 MET A O 1
ATOM 695 N N . TYR A 1 85 ? -6.120 -5.585 -2.929 1.00 98.12 85 TYR A N 1
ATOM 696 C CA . TYR A 1 85 ? -5.251 -6.732 -2.678 1.00 98.12 85 TYR A CA 1
ATOM 697 C C . TYR A 1 85 ? -5.030 -7.572 -3.932 1.00 98.12 85 TYR A C 1
ATOM 699 O O . TYR A 1 85 ? -3.898 -7.966 -4.201 1.00 98.12 85 TYR A O 1
ATOM 707 N N . ILE A 1 86 ? -6.063 -7.769 -4.754 1.00 97.69 86 ILE A N 1
ATOM 708 C CA . ILE A 1 86 ? -5.911 -8.429 -6.056 1.00 97.69 86 ILE A CA 1
ATOM 709 C C . ILE A 1 86 ? -4.904 -7.663 -6.924 1.00 97.69 86 ILE A C 1
ATOM 711 O O . ILE A 1 86 ? -3.919 -8.257 -7.360 1.00 97.69 86 ILE A O 1
ATOM 715 N N . HIS A 1 87 ? -5.069 -6.348 -7.096 1.00 96.75 87 HIS A N 1
ATOM 716 C CA . HIS A 1 87 ? -4.119 -5.539 -7.872 1.00 96.75 87 HIS A CA 1
ATOM 717 C C . HIS A 1 87 ? -2.710 -5.524 -7.279 1.00 96.75 87 HIS A C 1
ATOM 719 O O . HIS A 1 87 ? -1.719 -5.607 -8.004 1.00 96.75 87 HIS A O 1
ATOM 725 N N . ALA A 1 88 ? -2.599 -5.442 -5.955 1.00 96.94 88 ALA A N 1
ATOM 726 C CA . ALA A 1 88 ? -1.313 -5.488 -5.285 1.00 96.94 88 ALA A CA 1
ATOM 727 C C . ALA A 1 88 ? -0.613 -6.831 -5.509 1.00 96.94 88 ALA A C 1
ATOM 729 O O . ALA A 1 88 ? 0.609 -6.853 -5.547 1.00 96.94 88 ALA A O 1
ATOM 730 N N . MET A 1 89 ? -1.339 -7.938 -5.677 1.00 97.44 89 MET A N 1
ATOM 731 C CA . MET A 1 89 ? -0.758 -9.278 -5.770 1.00 97.44 89 MET A CA 1
ATOM 732 C C . MET A 1 89 ? -0.641 -9.828 -7.198 1.00 97.44 89 MET A C 1
ATOM 734 O O . MET A 1 89 ? 0.121 -10.777 -7.391 1.00 97.44 89 MET A O 1
ATOM 738 N N . GLU A 1 90 ? -1.322 -9.248 -8.191 1.00 94.50 90 GLU A N 1
ATOM 739 C CA . GLU A 1 90 ? -1.450 -9.801 -9.554 1.00 94.50 90 GLU A CA 1
ATOM 740 C C . GLU A 1 90 ? -0.097 -10.061 -10.253 1.00 94.50 90 GLU A C 1
ATOM 742 O O . GLU A 1 90 ? 0.077 -11.094 -10.895 1.00 94.50 90 GLU A O 1
ATOM 747 N N . LEU A 1 91 ? 0.887 -9.171 -10.061 1.00 93.62 91 LEU A N 1
ATOM 748 C CA . LEU A 1 91 ? 2.264 -9.298 -10.573 1.00 93.62 91 LEU A CA 1
ATOM 749 C C . LEU A 1 91 ? 3.281 -9.690 -9.485 1.00 93.62 91 LEU A C 1
ATOM 751 O O . LEU A 1 91 ? 4.490 -9.565 -9.685 1.00 93.62 91 LEU A O 1
ATOM 755 N N . SER A 1 92 ? 2.810 -10.117 -8.312 1.00 95.62 92 SER A N 1
ATOM 756 C CA . SER A 1 92 ? 3.686 -10.498 -7.201 1.00 95.62 92 SER A CA 1
ATOM 757 C C . SER A 1 92 ? 4.374 -11.848 -7.434 1.00 95.62 92 SER A C 1
ATOM 759 O O . SER A 1 92 ? 3.922 -12.647 -8.253 1.00 95.62 92 SER A O 1
ATOM 761 N N . PRO A 1 93 ? 5.411 -12.183 -6.646 1.00 94.69 93 PRO A N 1
ATOM 762 C CA . PRO A 1 93 ? 5.960 -13.539 -6.594 1.00 94.69 93 PRO A CA 1
ATOM 763 C C . PRO A 1 93 ? 4.977 -14.605 -6.070 1.00 94.69 93 PRO A C 1
ATOM 765 O O . PRO A 1 93 ? 5.266 -15.796 -6.157 1.00 94.69 93 PRO A O 1
ATOM 768 N N . SER A 1 94 ? 3.843 -14.204 -5.484 1.00 95.00 94 SER A N 1
ATOM 769 C CA . SER A 1 94 ? 2.869 -15.108 -4.861 1.00 95.00 94 SER A CA 1
ATOM 770 C C . SER A 1 94 ? 1.420 -14.675 -5.143 1.00 95.00 94 SER A C 1
ATOM 772 O O . SER A 1 94 ? 0.682 -14.369 -4.200 1.00 95.00 94 SER A O 1
ATOM 774 N N . PRO A 1 95 ? 0.982 -14.643 -6.416 1.00 96.75 95 PRO A N 1
ATOM 775 C CA . PRO A 1 95 ? -0.328 -14.105 -6.792 1.00 96.75 95 PRO A CA 1
ATOM 776 C C . PRO A 1 95 ? -1.490 -14.926 -6.217 1.00 96.75 95 PRO A C 1
ATOM 778 O O . PRO A 1 95 ? -2.553 -14.385 -5.927 1.00 96.75 95 PRO A O 1
ATOM 781 N N . SER A 1 96 ? -1.278 -16.222 -5.957 1.00 96.69 96 SER A N 1
ATOM 782 C CA . SER A 1 96 ? -2.288 -17.124 -5.390 1.00 96.69 96 SER A CA 1
ATOM 783 C C . SER A 1 96 ? -2.798 -16.707 -4.009 1.00 96.69 96 SER A C 1
ATOM 785 O O . SER A 1 96 ? -3.877 -17.142 -3.615 1.00 96.69 96 SER A O 1
ATOM 787 N N . LYS A 1 97 ? -2.068 -15.857 -3.272 1.00 95.19 97 LYS A N 1
ATOM 788 C CA . LYS A 1 97 ? -2.546 -15.304 -1.997 1.00 95.19 97 LYS A CA 1
ATOM 789 C C . LYS A 1 97 ? -3.851 -14.516 -2.151 1.00 95.19 97 LYS A C 1
ATOM 791 O O . LYS A 1 97 ? -4.678 -14.548 -1.247 1.00 95.19 97 LYS A O 1
ATOM 796 N N . ALA A 1 98 ? -4.061 -13.858 -3.290 1.00 95.81 98 ALA A N 1
ATOM 797 C CA . ALA A 1 98 ? -5.271 -13.080 -3.546 1.00 95.81 98 ALA A CA 1
ATOM 798 C C . ALA A 1 98 ? -6.502 -13.934 -3.899 1.00 95.81 98 ALA A C 1
ATOM 800 O O . ALA A 1 98 ? -7.583 -13.389 -4.057 1.00 95.81 98 ALA A O 1
ATOM 801 N N . LEU A 1 99 ? -6.383 -15.264 -3.990 1.00 94.75 99 LEU A N 1
ATOM 802 C CA . LEU A 1 99 ? -7.546 -16.146 -4.176 1.00 94.75 99 LEU A CA 1
ATOM 803 C C . LEU A 1 99 ? -8.392 -16.302 -2.901 1.00 94.75 99 LEU A C 1
ATOM 805 O O . LEU A 1 99 ? -9.469 -16.887 -2.954 1.00 94.75 99 LEU A O 1
ATOM 809 N N . ALA A 1 100 ? -7.875 -15.852 -1.756 1.00 87.00 100 ALA A N 1
ATOM 810 C CA . ALA A 1 100 ? -8.518 -15.988 -0.453 1.00 87.00 100 ALA A CA 1
ATOM 811 C C . ALA A 1 100 ? -9.400 -14.786 -0.062 1.00 87.00 100 ALA A C 1
ATOM 813 O O . ALA A 1 100 ? -9.937 -14.791 1.047 1.00 87.00 100 ALA A O 1
ATOM 814 N N . VAL A 1 101 ? -9.511 -13.769 -0.927 1.00 85.81 101 VAL A N 1
ATOM 815 C CA . VAL A 1 101 ? -10.292 -12.538 -0.699 1.00 85.81 101 VAL A CA 1
ATOM 816 C C . VAL A 1 101 ? -11.484 -12.413 -1.634 1.00 85.81 101 VAL A C 1
ATOM 818 O O . VAL A 1 101 ? -11.476 -13.070 -2.699 1.00 85.81 101 VAL A O 1
#

Secondary structure (DSSP, 8-state):
-HHHHHHHHHHHHHHHHHHHHHHHSTT-HHHHHHHHHHHHTTSTT-SSPPPTTT-S--HHHHHHHHHHHHHHHH-TT-HHHHHHHHHHHTTSS-GGGGGG-